Protein AF-A0A2D3RBZ7-F1 (afdb_monomer_lite)

pLDDT: mean 88.65, std 9.47, range [52.91, 95.38]

Sequence (77 aa):
MPTKRSALAALKRLETEKAALAEKQRTLEQNAALEIGQIFLGSGIESFTPKNLKRIAIALGAMGESDALARLGIAEN

Secondary structure (DSSP, 8-state):
---HHHHHHHHHHHHHHHHHHHHHHHHHHHHHHHHHHHHHTTSSGGGS-HHHHHHHHHHHHHH-HHHHHHHTT----

Structure (mmCIF, N/CA/C/O backbone):
data_AF-A0A2D3RBZ7-F1
#
_entry.id   AF-A0A2D3RBZ7-F1
#
loop_
_atom_site.group_PDB
_atom_site.id
_atom_site.type_symbol
_atom_site.label_atom_id
_atom_site.label_alt_id
_atom_site.label_comp_id
_atom_site.label_asym_id
_atom_site.label_entity_id
_atom_site.label_seq_id
_atom_site.pdbx_PDB_ins_code
_atom_site.Cartn_x
_atom_site.Cartn_y
_atom_site.Cartn_z
_atom_site.occupancy
_atom_site.B_iso_or_equiv
_atom_site.auth_seq_id
_atom_site.auth_comp_id
_atom_site.auth_asym_id
_atom_site.auth_atom_id
_atom_site.pdbx_PDB_model_num
ATOM 1 N N . MET A 1 1 ? 29.985 -19.508 -32.264 1.00 52.91 1 MET A N 1
ATOM 2 C CA . MET A 1 1 ? 30.400 -18.823 -31.018 1.00 52.91 1 MET A CA 1
ATOM 3 C C . MET A 1 1 ? 29.733 -17.455 -30.953 1.00 52.91 1 MET A C 1
ATOM 5 O O . MET A 1 1 ? 29.722 -16.790 -31.986 1.00 52.91 1 MET A O 1
ATOM 9 N N . PRO A 1 2 ? 29.171 -17.025 -29.808 1.00 60.03 2 PRO A N 1
ATOM 10 C CA . PRO A 1 2 ? 28.663 -15.662 -29.664 1.00 60.03 2 PRO A CA 1
ATOM 11 C C . PRO A 1 2 ? 29.832 -14.679 -29.801 1.00 60.03 2 PRO A C 1
ATOM 13 O O . PRO A 1 2 ? 30.898 -14.895 -29.226 1.00 60.03 2 PRO A O 1
ATOM 16 N N . THR A 1 3 ? 29.672 -13.623 -30.594 1.00 66.12 3 THR A N 1
ATOM 17 C CA . THR A 1 3 ? 30.722 -12.616 -30.802 1.00 66.12 3 THR A CA 1
ATOM 18 C C . THR A 1 3 ? 30.657 -11.554 -29.700 1.00 66.12 3 THR A C 1
ATOM 20 O O . THR A 1 3 ? 29.597 -11.306 -29.133 1.00 66.12 3 THR A O 1
ATOM 23 N N . LYS A 1 4 ? 31.761 -10.853 -29.396 1.00 68.31 4 LYS A N 1
ATOM 24 C CA . LYS A 1 4 ? 31.765 -9.752 -28.398 1.00 68.31 4 LYS A CA 1
ATOM 25 C C . LYS A 1 4 ? 30.643 -8.719 -28.638 1.00 68.31 4 LYS A C 1
ATOM 27 O O . LYS A 1 4 ? 30.095 -8.160 -27.693 1.00 68.31 4 LYS A O 1
ATO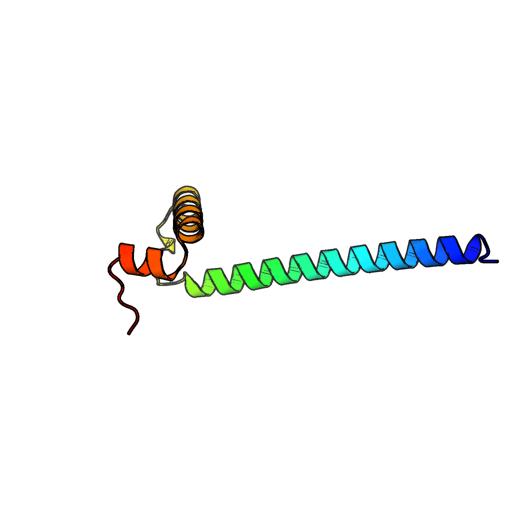M 32 N N . ARG A 1 5 ? 30.245 -8.526 -29.902 1.00 68.94 5 ARG A N 1
ATOM 33 C CA . ARG A 1 5 ? 29.141 -7.651 -30.325 1.00 68.94 5 ARG A CA 1
ATOM 34 C C . ARG A 1 5 ? 27.759 -8.163 -29.884 1.00 68.94 5 ARG A C 1
ATOM 36 O O . ARG A 1 5 ? 26.902 -7.344 -29.569 1.00 68.94 5 ARG A O 1
ATOM 43 N N . SER A 1 6 ? 27.543 -9.481 -29.804 1.00 78.06 6 SER A N 1
ATOM 44 C CA . SER A 1 6 ? 26.285 -10.063 -29.308 1.00 78.06 6 SER A CA 1
ATOM 45 C C . SER A 1 6 ? 26.159 -9.977 -27.785 1.00 78.06 6 SER A C 1
ATOM 47 O O . SER A 1 6 ? 25.058 -9.769 -27.287 1.00 78.06 6 SER A O 1
ATOM 49 N N . ALA A 1 7 ? 27.272 -10.069 -27.049 1.00 83.06 7 ALA A N 1
ATOM 50 C CA . ALA A 1 7 ? 27.284 -9.891 -25.594 1.00 83.06 7 ALA A CA 1
ATOM 51 C C . ALA A 1 7 ? 26.959 -8.442 -25.187 1.00 83.06 7 ALA A C 1
ATOM 53 O O . ALA A 1 7 ? 26.136 -8.221 -24.304 1.00 83.06 7 ALA A O 1
ATOM 54 N N . LEU A 1 8 ? 27.526 -7.452 -25.886 1.00 85.81 8 LEU A N 1
ATOM 55 C CA . LEU A 1 8 ? 27.203 -6.036 -25.664 1.00 85.81 8 LEU A CA 1
ATOM 56 C C . LEU A 1 8 ? 25.748 -5.705 -26.020 1.00 85.81 8 LEU A C 1
ATOM 58 O O . LEU A 1 8 ? 25.092 -4.950 -25.308 1.00 85.81 8 LEU A O 1
ATOM 62 N N . ALA A 1 9 ? 25.220 -6.289 -27.100 1.00 87.31 9 ALA A N 1
ATOM 63 C CA . ALA A 1 9 ? 23.816 -6.1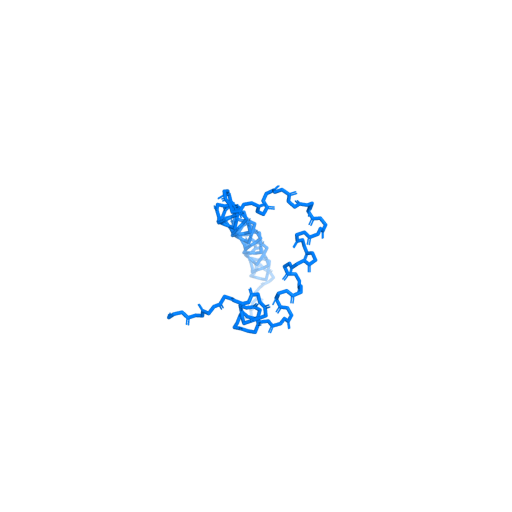21 -27.464 1.00 87.31 9 ALA A CA 1
ATOM 64 C C . ALA A 1 9 ? 22.871 -6.732 -26.415 1.00 87.31 9 ALA A C 1
ATOM 66 O O . ALA A 1 9 ? 21.854 -6.125 -26.088 1.00 87.31 9 ALA A O 1
ATOM 67 N N . ALA A 1 10 ? 23.213 -7.903 -25.868 1.00 88.31 10 ALA A N 1
ATOM 68 C CA . ALA A 1 10 ? 22.457 -8.530 -24.787 1.00 88.31 10 ALA A CA 1
ATOM 69 C C . ALA A 1 10 ? 22.506 -7.698 -23.495 1.00 88.31 10 ALA A C 1
ATOM 71 O O . ALA A 1 10 ? 21.468 -7.491 -22.873 1.00 88.31 10 ALA A O 1
ATOM 72 N N . LEU A 1 11 ? 23.676 -7.156 -23.139 1.00 88.94 11 LEU A N 1
ATOM 73 C CA . LEU A 1 11 ? 23.826 -6.276 -21.979 1.00 88.94 11 LEU A CA 1
ATOM 74 C C . LEU A 1 11 ? 22.959 -5.019 -22.115 1.00 88.94 11 LEU A C 1
ATOM 76 O O . LEU A 1 11 ? 22.188 -4.707 -21.213 1.00 88.94 11 LEU A O 1
ATOM 80 N N . LYS A 1 12 ? 23.004 -4.358 -23.277 1.00 91.44 12 LYS A N 1
ATOM 81 C CA . LYS A 1 12 ? 22.193 -3.165 -23.543 1.00 91.44 12 LYS A CA 1
ATOM 82 C C . LYS A 1 12 ? 20.691 -3.455 -23.452 1.00 91.44 12 LYS A C 1
ATOM 84 O O . LYS A 1 12 ? 19.950 -2.645 -22.909 1.00 91.44 12 LYS A O 1
ATOM 89 N N . ARG A 1 13 ? 20.234 -4.613 -23.948 1.00 89.94 13 ARG A N 1
ATOM 90 C CA . ARG A 1 13 ? 18.830 -5.046 -23.803 1.00 89.94 13 ARG A CA 1
ATOM 91 C C . ARG A 1 13 ? 18.446 -5.222 -22.336 1.00 89.94 13 ARG A C 1
ATOM 93 O O . ARG A 1 13 ? 17.434 -4.679 -21.907 1.00 89.94 13 ARG A O 1
ATOM 100 N N . LEU A 1 14 ? 19.288 -5.892 -21.556 1.00 91.06 14 LEU A N 1
ATOM 101 C CA . LEU A 1 14 ? 19.040 -6.118 -20.135 1.00 91.06 14 LEU A CA 1
ATOM 102 C C . LEU A 1 14 ? 19.007 -4.806 -19.333 1.00 91.06 14 LEU A C 1
ATOM 104 O O . LEU A 1 14 ? 18.190 -4.653 -18.430 1.00 91.06 14 LEU A O 1
ATOM 108 N N . GLU A 1 15 ? 19.848 -3.831 -19.680 1.00 93.44 15 GLU A N 1
ATOM 109 C CA . GLU A 1 15 ? 19.792 -2.481 -19.105 1.00 93.44 15 GLU A CA 1
ATOM 110 C C . GLU A 1 15 ? 18.478 -1.768 -19.448 1.00 93.44 15 GLU A C 1
ATOM 112 O O . GLU A 1 15 ? 17.845 -1.193 -18.561 1.00 93.44 15 GLU A O 1
ATOM 117 N N . THR A 1 16 ? 18.020 -1.853 -20.702 1.00 93.38 16 THR A N 1
ATOM 118 C CA . THR A 1 16 ? 16.728 -1.267 -21.093 1.00 93.38 16 THR A CA 1
ATOM 119 C C . THR A 1 16 ? 15.540 -1.943 -20.411 1.00 93.38 16 THR A C 1
ATOM 121 O O . THR A 1 16 ? 14.611 -1.262 -19.984 1.00 93.38 16 THR A O 1
ATOM 124 N N . GLU A 1 17 ? 15.581 -3.265 -20.248 1.00 92.88 17 GLU A N 1
ATOM 125 C CA . GLU A 1 17 ? 14.539 -4.024 -19.555 1.00 92.88 17 GLU A CA 1
ATOM 126 C C . GLU A 1 17 ? 14.496 -3.682 -18.063 1.00 92.88 17 GLU A C 1
ATOM 128 O O . GLU A 1 17 ? 13.413 -3.487 -17.516 1.00 92.88 17 GLU A O 1
ATOM 133 N N . LYS A 1 18 ? 15.656 -3.519 -17.413 1.00 93.44 18 LYS A N 1
ATOM 134 C CA . LYS A 1 18 ? 15.735 -3.048 -16.022 1.00 93.44 18 LYS A CA 1
ATOM 135 C C . LYS A 1 18 ? 15.127 -1.661 -15.851 1.00 93.44 18 LYS A C 1
ATOM 137 O O . LYS A 1 18 ? 14.362 -1.455 -14.913 1.00 93.44 18 LYS A O 1
ATOM 142 N N . ALA A 1 19 ? 15.441 -0.729 -16.749 1.00 93.75 19 ALA A N 1
ATOM 143 C CA . ALA A 1 19 ? 14.869 0.614 -16.708 1.00 93.75 19 ALA A CA 1
ATOM 144 C C . ALA A 1 19 ? 13.342 0.581 -16.892 1.00 93.75 19 ALA A C 1
ATOM 146 O O . ALA A 1 19 ? 12.613 1.213 -16.131 1.00 93.75 19 ALA A O 1
ATOM 147 N N . ALA A 1 20 ? 12.849 -0.216 -17.846 1.00 93.88 20 ALA A N 1
ATOM 148 C CA . ALA A 1 20 ? 11.416 -0.385 -18.073 1.00 93.88 20 ALA A CA 1
ATOM 149 C C . ALA A 1 20 ? 10.702 -1.040 -16.877 1.00 93.88 20 ALA A C 1
ATOM 151 O O . ALA A 1 20 ? 9.581 -0.658 -16.544 1.00 93.88 20 ALA A O 1
ATOM 152 N N . LEU A 1 21 ? 11.337 -2.015 -16.218 1.00 94.81 21 LEU A N 1
ATOM 153 C CA . LEU A 1 21 ? 10.788 -2.661 -15.028 1.00 94.81 21 LEU A CA 1
ATOM 154 C C . LEU A 1 21 ? 10.729 -1.698 -13.838 1.00 94.81 21 LEU A C 1
ATOM 156 O O . LEU A 1 21 ? 9.724 -1.675 -13.133 1.00 94.81 21 LEU A O 1
ATOM 160 N N . ALA A 1 22 ? 11.768 -0.884 -13.643 1.00 94.62 22 ALA A N 1
ATOM 161 C CA . ALA A 1 22 ? 11.796 0.125 -12.589 1.00 94.62 22 ALA A CA 1
ATOM 162 C C . ALA A 1 22 ? 10.674 1.161 -12.763 1.00 94.62 22 ALA A C 1
ATOM 164 O O . ALA A 1 22 ? 9.994 1.496 -11.795 1.00 94.62 22 ALA A O 1
ATOM 165 N N . GLU A 1 23 ? 10.429 1.615 -13.995 1.00 94.69 23 GLU A N 1
ATOM 166 C CA . GLU A 1 23 ? 9.336 2.551 -14.268 1.00 94.69 23 GLU A CA 1
ATOM 167 C C . GLU A 1 23 ? 7.967 1.911 -14.012 1.00 94.69 23 GLU A C 1
ATOM 169 O O . GLU A 1 23 ? 7.129 2.496 -13.330 1.00 94.69 23 GLU A O 1
ATOM 174 N N . LYS A 1 24 ? 7.762 0.664 -14.462 1.00 95.19 24 LYS A N 1
ATOM 175 C CA . LYS A 1 24 ? 6.529 -0.083 -14.169 1.00 95.19 24 LYS A CA 1
ATOM 176 C C . LYS A 1 24 ? 6.292 -0.235 -12.670 1.00 95.19 24 LYS A C 1
ATOM 178 O O . LYS A 1 24 ? 5.174 -0.015 -12.217 1.00 95.19 24 LYS A O 1
ATOM 183 N N . GLN A 1 25 ? 7.328 -0.585 -11.908 1.00 94.56 25 GLN A N 1
ATOM 184 C CA . GLN A 1 25 ? 7.242 -0.710 -10.454 1.00 94.56 25 GLN A CA 1
ATOM 185 C C . GLN A 1 25 ? 6.798 0.612 -9.821 1.00 94.56 25 GLN A C 1
ATOM 187 O O . GLN A 1 25 ? 5.863 0.631 -9.025 1.00 94.56 25 GLN A O 1
ATOM 192 N N . ARG A 1 26 ? 7.402 1.728 -10.240 1.00 94.94 26 ARG A N 1
ATOM 193 C CA . ARG A 1 26 ? 7.042 3.061 -9.755 1.00 94.94 26 ARG A CA 1
ATOM 194 C C . ARG A 1 26 ? 5.587 3.418 -10.065 1.00 94.94 26 ARG A C 1
ATOM 196 O O . ARG A 1 26 ? 4.897 3.941 -9.195 1.00 94.94 26 ARG A O 1
ATOM 203 N N . THR A 1 27 ? 5.106 3.137 -11.277 1.00 94.44 27 THR A N 1
ATOM 204 C CA . THR A 1 27 ? 3.700 3.370 -11.644 1.00 94.44 27 THR A CA 1
ATOM 205 C C . THR A 1 27 ? 2.753 2.517 -10.803 1.00 94.44 27 THR A C 1
ATOM 207 O O . THR A 1 27 ? 1.732 3.014 -10.335 1.00 94.44 27 THR A O 1
ATOM 210 N N . LEU A 1 28 ? 3.089 1.245 -10.572 1.00 94.38 28 LEU A N 1
ATOM 211 C CA . LEU A 1 28 ? 2.280 0.356 -9.737 1.00 94.38 28 LEU A CA 1
ATOM 212 C C . LEU A 1 28 ? 2.216 0.843 -8.286 1.00 94.38 28 LEU A C 1
ATOM 214 O O . LEU A 1 28 ? 1.134 0.876 -7.710 1.00 94.38 28 LEU A O 1
ATOM 218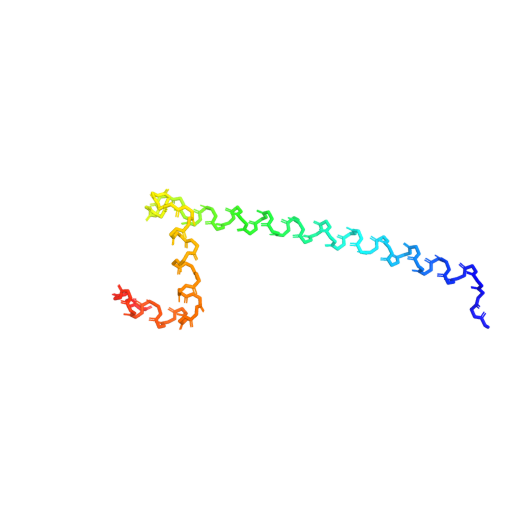 N N . GLU A 1 29 ? 3.338 1.283 -7.717 1.00 93.62 29 GLU A N 1
ATOM 219 C CA . GLU A 1 29 ? 3.380 1.860 -6.369 1.00 93.62 29 GLU A CA 1
ATOM 220 C C . GLU A 1 29 ? 2.534 3.133 -6.259 1.00 93.62 29 GLU A C 1
ATOM 222 O O . GLU A 1 29 ? 1.815 3.316 -5.278 1.00 93.62 29 GLU A O 1
ATOM 227 N N . GLN A 1 30 ? 2.575 3.998 -7.277 1.00 94.69 30 GLN A N 1
ATOM 228 C CA . GLN A 1 30 ? 1.742 5.201 -7.330 1.00 94.69 30 GLN A CA 1
ATOM 229 C C . GLN A 1 30 ? 0.254 4.859 -7.405 1.00 94.69 30 GLN A C 1
ATOM 231 O O . GLN A 1 30 ? -0.540 5.433 -6.662 1.00 94.69 30 GLN A O 1
ATOM 236 N N . ASN A 1 31 ? -0.123 3.906 -8.258 1.00 92.88 31 ASN A N 1
ATOM 237 C CA . ASN A 1 31 ? -1.510 3.470 -8.388 1.00 92.88 31 ASN A CA 1
ATOM 238 C C . ASN A 1 31 ? -2.020 2.829 -7.091 1.00 92.88 31 ASN A C 1
ATOM 240 O O . ASN A 1 31 ? -3.103 3.179 -6.634 1.00 92.88 31 ASN A O 1
ATOM 244 N N . ALA A 1 32 ? -1.217 1.973 -6.453 1.00 91.50 32 ALA A N 1
ATOM 245 C CA . ALA A 1 32 ? -1.558 1.374 -5.165 1.00 91.50 32 ALA A CA 1
ATOM 246 C C . ALA A 1 32 ? -1.716 2.436 -4.063 1.00 91.50 32 ALA A C 1
ATOM 248 O O . ALA A 1 32 ? -2.645 2.371 -3.263 1.00 91.50 32 ALA A O 1
ATOM 249 N N . ALA A 1 33 ? -0.844 3.449 -4.033 1.00 91.25 33 ALA A N 1
ATOM 250 C CA . ALA A 1 33 ? -0.964 4.554 -3.085 1.00 91.25 33 ALA A CA 1
ATOM 251 C C . ALA A 1 33 ? -2.250 5.371 -3.302 1.00 91.25 33 ALA A C 1
ATOM 253 O O . ALA A 1 33 ? -2.877 5.785 -2.326 1.00 91.25 33 ALA A O 1
ATOM 254 N N . LEU A 1 34 ? -2.657 5.585 -4.559 1.00 92.88 34 LEU A N 1
ATOM 255 C CA . LEU A 1 34 ? -3.914 6.259 -4.890 1.00 92.88 34 LEU A CA 1
ATOM 256 C C . LEU A 1 34 ? -5.132 5.435 -4.466 1.00 92.88 34 LEU A C 1
ATOM 258 O O . LEU A 1 34 ? -6.034 5.983 -3.840 1.00 92.88 34 LEU A O 1
ATOM 262 N N . GLU A 1 35 ? -5.143 4.137 -4.762 1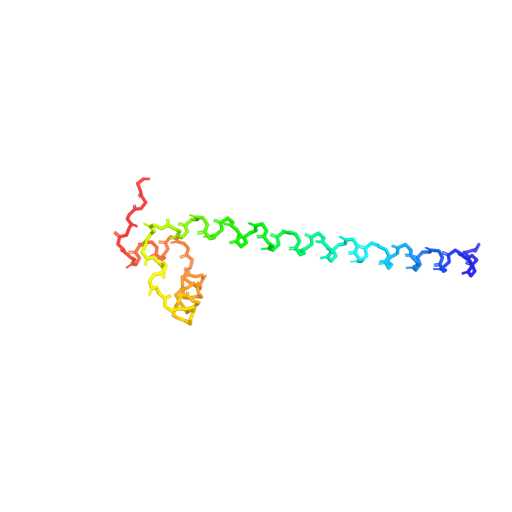.00 92.06 35 GLU A N 1
ATOM 263 C CA . GLU A 1 35 ? -6.235 3.227 -4.402 1.00 92.06 35 GLU A CA 1
ATOM 264 C C . GLU A 1 35 ? -6.413 3.136 -2.880 1.00 92.06 35 GLU A C 1
ATOM 266 O O . GLU A 1 35 ? -7.504 3.375 -2.362 1.00 92.06 35 GLU A O 1
ATOM 271 N N . ILE A 1 36 ? -5.324 2.905 -2.139 1.00 89.81 36 ILE A N 1
ATOM 272 C CA . ILE A 1 36 ? -5.348 2.886 -0.668 1.00 89.81 36 ILE A CA 1
ATOM 273 C C . ILE A 1 36 ? -5.795 4.247 -0.119 1.00 89.81 36 ILE A C 1
ATOM 275 O O . ILE A 1 36 ? -6.584 4.313 0.824 1.00 89.81 36 ILE A O 1
ATOM 279 N N . GLY A 1 37 ? -5.326 5.343 -0.721 1.00 89.56 37 GLY A N 1
ATOM 280 C CA . GLY A 1 37 ? -5.757 6.690 -0.363 1.00 89.56 37 GLY A CA 1
ATOM 281 C C . GLY A 1 37 ? -7.267 6.876 -0.514 1.00 89.56 37 GLY A C 1
ATOM 282 O O . GLY A 1 37 ? -7.902 7.406 0.393 1.00 89.56 37 GLY A O 1
ATOM 283 N N . GLN A 1 38 ? -7.853 6.399 -1.616 1.00 91.25 38 GLN A N 1
ATOM 284 C CA . GLN A 1 38 ? -9.299 6.458 -1.852 1.00 91.25 38 GLN A CA 1
ATOM 285 C C . GLN A 1 38 ? -10.095 5.639 -0.833 1.00 91.25 38 GLN A C 1
ATOM 287 O O . GLN A 1 38 ? -11.128 6.115 -0.373 1.00 91.25 38 GLN A O 1
ATOM 292 N N . ILE A 1 39 ? -9.603 4.461 -0.440 1.00 90.88 39 ILE A N 1
ATOM 293 C CA . ILE A 1 39 ? -10.233 3.625 0.596 1.00 90.88 39 ILE A CA 1
ATOM 294 C C . ILE A 1 39 ? -10.252 4.344 1.952 1.00 90.88 39 ILE A C 1
ATOM 296 O O . ILE A 1 39 ? -11.214 4.227 2.708 1.00 90.88 39 ILE A O 1
ATOM 300 N N . PHE A 1 40 ? -9.198 5.097 2.276 1.00 90.56 40 PHE A N 1
ATOM 301 C CA . PHE A 1 40 ? -9.106 5.797 3.557 1.00 90.56 40 PHE A CA 1
ATOM 302 C C . PHE A 1 40 ? -9.926 7.086 3.631 1.00 90.56 40 PHE A C 1
ATOM 304 O O . PHE A 1 40 ? -10.301 7.478 4.735 1.00 90.56 40 PHE A O 1
ATOM 311 N N . LEU A 1 41 ? -10.224 7.747 2.513 1.00 88.56 41 LEU A N 1
ATOM 312 C CA . LEU A 1 41 ? -10.989 8.995 2.524 1.00 88.56 41 LEU A CA 1
ATOM 313 C C . LEU A 1 41 ? -12.395 8.799 3.110 1.00 88.56 41 LEU A C 1
ATOM 315 O O . LEU A 1 41 ? -13.177 7.986 2.628 1.00 88.56 41 LEU A O 1
ATOM 319 N N . GLY A 1 42 ? -12.731 9.586 4.136 1.00 87.50 42 GLY A N 1
ATOM 320 C CA . GLY A 1 42 ? -14.042 9.545 4.788 1.00 87.50 42 GLY A CA 1
ATOM 321 C C . GLY A 1 42 ? -14.226 8.370 5.752 1.00 87.50 42 GLY A C 1
ATOM 322 O O . GLY A 1 42 ? -15.312 8.208 6.304 1.00 87.50 42 GLY A O 1
ATOM 323 N N . SER A 1 43 ? -13.178 7.570 5.984 1.00 88.19 43 SER A N 1
ATOM 324 C CA . SER A 1 43 ? -13.182 6.479 6.970 1.00 88.19 43 SER A CA 1
ATOM 325 C C . SER A 1 43 ? -12.842 6.951 8.392 1.00 88.19 43 SER A C 1
ATOM 327 O O . SER A 1 43 ? -12.936 6.179 9.345 1.00 88.19 43 SER A O 1
ATOM 329 N N . GLY A 1 44 ? -12.408 8.205 8.555 1.00 86.94 44 GLY A N 1
ATOM 330 C CA . GLY A 1 44 ? -11.886 8.751 9.808 1.00 86.94 44 GLY A CA 1
ATOM 331 C C . GLY A 1 44 ? -10.414 8.402 10.067 1.00 86.94 44 GLY A C 1
ATOM 332 O O . GLY A 1 44 ? -9.783 9.044 10.915 1.00 86.94 44 GLY A O 1
ATOM 333 N N . ILE A 1 45 ? -9.831 7.454 9.317 1.00 89.25 45 ILE A N 1
ATOM 334 C CA . ILE A 1 45 ? -8.396 7.117 9.354 1.00 89.25 45 ILE A CA 1
ATOM 335 C C . ILE A 1 45 ? -7.531 8.322 8.967 1.00 89.25 45 ILE A C 1
ATOM 337 O O . ILE A 1 45 ? -6.410 8.451 9.458 1.00 89.25 45 ILE A O 1
ATOM 341 N N . GLU A 1 46 ? -8.046 9.257 8.166 1.00 87.38 46 GLU A N 1
ATOM 342 C CA . GLU A 1 46 ? -7.361 10.503 7.812 1.00 87.38 46 GLU A CA 1
ATOM 343 C C . GLU A 1 46 ? -6.983 11.374 9.025 1.00 87.38 46 GLU A C 1
ATOM 345 O O . GLU A 1 46 ? -6.060 12.182 8.939 1.00 87.38 46 GLU A O 1
ATOM 350 N N . SER A 1 47 ? -7.650 11.195 10.172 1.00 91.25 47 SER A N 1
ATOM 351 C CA . SER A 1 47 ? -7.318 11.899 11.419 1.00 91.25 47 SER A CA 1
ATOM 352 C C . SER A 1 47 ? -6.098 11.315 12.147 1.00 91.25 47 SER A C 1
ATOM 354 O O . SER A 1 47 ? -5.579 11.911 13.096 1.00 91.25 47 SER A O 1
ATOM 356 N N . PHE A 1 48 ? -5.618 10.143 11.724 1.00 91.75 48 PHE A N 1
ATOM 357 C CA . PHE A 1 48 ? -4.535 9.436 12.391 1.00 91.75 48 PHE A CA 1
ATOM 358 C C . PHE A 1 48 ? -3.195 10.020 11.954 1.00 91.75 48 PHE A C 1
ATOM 360 O O . PHE A 1 48 ? -2.962 10.339 10.790 1.00 91.75 48 PHE A O 1
ATOM 367 N N . THR A 1 49 ? -2.243 10.103 12.886 1.00 93.69 49 THR A N 1
ATOM 368 C CA . THR A 1 49 ? -0.880 10.491 12.506 1.00 93.69 49 THR A CA 1
ATOM 369 C C . THR A 1 49 ? -0.254 9.408 11.618 1.00 93.69 49 THR A C 1
ATOM 371 O O . THR A 1 49 ? -0.438 8.218 11.902 1.00 93.69 49 THR A O 1
ATOM 374 N N . PRO A 1 50 ? 0.575 9.766 10.616 1.00 90.62 50 PRO A N 1
ATOM 375 C CA . PRO A 1 50 ? 1.225 8.785 9.741 1.00 90.62 50 PRO A CA 1
ATOM 376 C C . PRO A 1 50 ? 1.998 7.705 10.510 1.00 90.62 50 PRO A C 1
ATOM 378 O O . PRO A 1 50 ? 1.999 6.530 10.146 1.00 90.62 50 PRO A O 1
ATOM 381 N N . LYS A 1 51 ? 2.623 8.090 11.631 1.00 94.31 51 LYS A N 1
ATOM 382 C CA . LYS A 1 51 ? 3.336 7.174 12.528 1.00 94.31 51 LYS A CA 1
ATOM 383 C C . LYS A 1 51 ? 2.404 6.120 13.125 1.00 94.31 51 LYS A C 1
ATOM 385 O O . LYS A 1 51 ? 2.756 4.942 13.135 1.00 94.31 51 LYS A O 1
ATOM 390 N N . ASN A 1 52 ? 1.250 6.528 13.649 1.00 93.12 52 ASN A N 1
ATOM 391 C CA . ASN A 1 52 ? 0.315 5.600 14.281 1.00 93.12 52 ASN A CA 1
ATOM 392 C C . ASN A 1 52 ? -0.426 4.762 13.242 1.00 93.12 52 ASN A C 1
ATOM 394 O O . ASN A 1 52 ? -0.564 3.562 13.453 1.00 93.12 52 ASN A O 1
ATOM 398 N N . LEU A 1 53 ? -0.792 5.346 12.098 1.00 92.50 53 LEU A N 1
ATOM 399 C CA . LEU A 1 53 ? -1.386 4.608 10.987 1.00 92.50 53 LEU A CA 1
ATOM 400 C C . LEU A 1 53 ? -0.459 3.488 10.501 1.00 92.50 53 LEU A C 1
ATOM 402 O O . LEU A 1 53 ? -0.879 2.340 10.389 1.00 92.50 53 LEU A O 1
ATOM 406 N N . LYS A 1 54 ? 0.837 3.780 10.330 1.00 93.62 54 LYS A N 1
ATOM 407 C CA . LYS A 1 54 ? 1.834 2.761 9.977 1.00 93.62 54 LYS A CA 1
ATOM 408 C C . LYS A 1 54 ? 1.931 1.652 11.028 1.00 93.62 54 LYS A C 1
ATOM 410 O O . LYS A 1 54 ? 2.027 0.483 10.672 1.00 93.62 54 LYS A O 1
ATOM 415 N N . ARG A 1 55 ? 1.914 1.995 12.320 1.00 95.19 55 ARG A N 1
ATOM 416 C CA . ARG A 1 55 ? 1.956 0.996 13.404 1.00 95.19 55 ARG A CA 1
ATOM 417 C C . ARG A 1 55 ? 0.724 0.097 13.396 1.00 95.19 55 ARG A C 1
ATOM 419 O O . ARG A 1 55 ? 0.874 -1.101 13.597 1.00 95.19 55 ARG A O 1
ATOM 426 N N . ILE A 1 56 ? -0.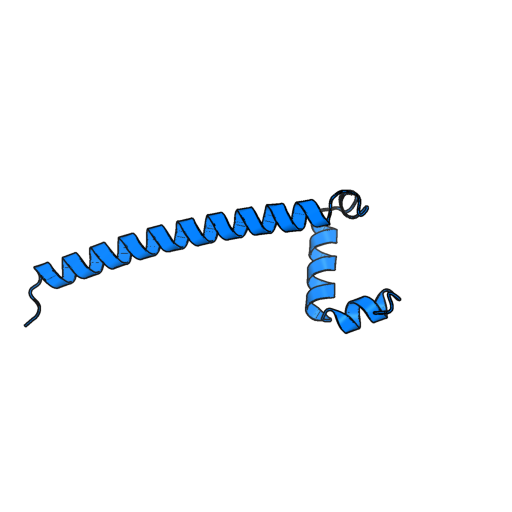452 0.669 13.150 1.00 93.00 56 ILE A N 1
ATOM 427 C CA . ILE A 1 56 ? -1.706 -0.078 13.037 1.00 93.00 56 ILE A CA 1
ATOM 428 C C . ILE A 1 56 ? -1.649 -1.008 11.829 1.00 93.00 56 ILE A C 1
ATOM 430 O O . ILE A 1 56 ? -1.858 -2.200 11.998 1.00 93.00 56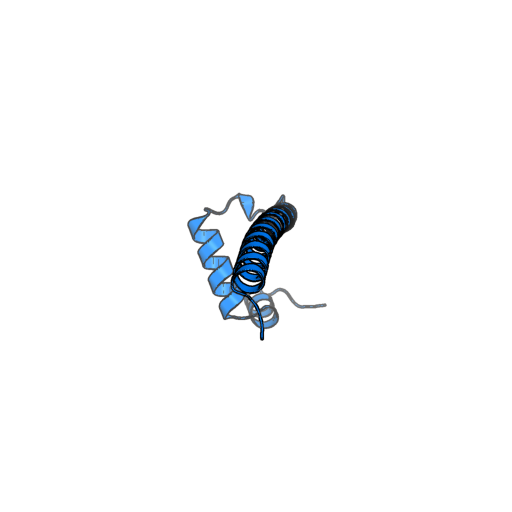 ILE A O 1
ATOM 434 N N . ALA A 1 57 ? -1.269 -0.509 10.651 1.00 92.19 57 ALA A N 1
ATOM 435 C CA . ALA A 1 57 ? -1.145 -1.331 9.447 1.00 92.19 57 ALA A CA 1
ATOM 436 C C . ALA A 1 57 ? -0.177 -2.514 9.639 1.00 92.19 57 ALA A C 1
ATOM 438 O O . ALA A 1 57 ? -0.495 -3.637 9.262 1.00 92.19 57 ALA A O 1
ATOM 439 N N . ILE A 1 58 ? 0.975 -2.290 10.287 1.00 95.12 58 ILE A N 1
ATOM 440 C CA . ILE A 1 58 ? 1.930 -3.362 10.615 1.00 95.12 58 ILE A CA 1
ATOM 441 C C . ILE A 1 58 ? 1.317 -4.373 11.590 1.00 95.12 58 ILE A C 1
ATOM 443 O O . ILE A 1 58 ? 1.481 -5.575 11.400 1.00 95.12 58 ILE A O 1
ATOM 447 N N . ALA A 1 59 ? 0.626 -3.902 12.631 1.00 94.88 59 ALA A N 1
ATOM 448 C CA . ALA A 1 59 ? 0.007 -4.778 13.621 1.00 94.88 59 ALA A CA 1
ATOM 449 C C . ALA A 1 59 ? -1.111 -5.634 13.004 1.00 94.88 59 ALA A C 1
ATOM 451 O O . ALA A 1 59 ? -1.124 -6.842 13.216 1.00 94.88 59 ALA A O 1
ATOM 452 N N . LEU A 1 60 ? -1.990 -5.029 12.199 1.00 93.00 60 LEU A N 1
ATOM 453 C CA . LEU A 1 60 ? -3.051 -5.736 11.477 1.00 93.00 60 LEU A CA 1
ATOM 454 C C . LEU A 1 60 ? -2.457 -6.761 10.500 1.00 93.00 60 LEU A C 1
ATOM 456 O O . LEU A 1 60 ? -2.865 -7.917 10.501 1.00 93.00 60 LEU A O 1
ATOM 460 N N . GLY A 1 61 ? -1.434 -6.376 9.731 1.00 92.81 61 GLY A N 1
ATOM 461 C CA . GLY A 1 61 ? -0.762 -7.283 8.797 1.00 92.81 61 GLY A CA 1
ATOM 462 C C . GLY A 1 61 ? -0.070 -8.468 9.478 1.00 92.81 61 GLY A C 1
ATOM 463 O O . GLY A 1 61 ? -0.051 -9.560 8.923 1.00 92.81 61 GLY A O 1
ATOM 464 N N . ALA A 1 62 ? 0.467 -8.280 10.688 1.00 95.38 62 ALA A N 1
ATOM 465 C CA . ALA A 1 62 ? 1.071 -9.363 11.466 1.00 95.38 62 ALA A CA 1
ATOM 466 C C . ALA A 1 62 ? 0.036 -10.339 12.053 1.00 95.38 62 ALA A C 1
ATOM 468 O O . ALA A 1 62 ? 0.374 -11.492 12.305 1.00 95.38 62 ALA A O 1
ATOM 469 N N . MET A 1 63 ? -1.195 -9.876 12.289 1.00 93.56 63 MET A N 1
ATOM 470 C CA . MET A 1 63 ? -2.297 -10.706 12.782 1.00 93.56 63 MET A CA 1
ATOM 471 C C . MET A 1 63 ? -3.014 -11.465 11.661 1.00 93.56 63 MET A C 1
ATOM 473 O O . MET A 1 63 ? -3.520 -12.552 11.901 1.00 93.56 63 MET A O 1
ATOM 477 N N . GLY A 1 64 ? -3.041 -10.915 10.446 1.00 93.44 64 GLY A N 1
ATOM 478 C CA . GLY A 1 64 ? -3.880 -11.427 9.364 1.00 93.44 64 GLY A CA 1
ATOM 479 C C . GLY A 1 64 ? -5.308 -10.878 9.438 1.00 93.44 64 GLY A C 1
ATOM 480 O O . GLY A 1 64 ? -5.763 -10.413 10.481 1.00 93.44 64 GLY A O 1
ATOM 481 N N . GLU A 1 65 ? -6.002 -10.890 8.300 1.00 91.75 65 GLU A N 1
ATOM 482 C CA . GLU A 1 65 ? -7.275 -10.183 8.108 1.00 91.75 65 GLU A CA 1
ATOM 483 C C . GLU A 1 65 ? -8.394 -10.700 9.020 1.00 91.75 65 GLU A C 1
ATOM 485 O O . GLU A 1 65 ? -8.943 -9.924 9.800 1.00 91.75 65 GLU A O 1
ATOM 490 N N . SER A 1 66 ? -8.674 -12.005 9.007 1.00 91.25 66 SER A N 1
ATOM 491 C CA . SER A 1 66 ? -9.772 -12.586 9.793 1.00 91.25 66 SER A CA 1
ATOM 492 C C . SER A 1 66 ? -9.578 -12.404 11.305 1.00 91.25 66 SER A C 1
ATOM 494 O O . SER A 1 66 ? -10.507 -12.009 12.011 1.00 91.25 66 SER A O 1
ATOM 496 N N . ASP A 1 67 ? -8.357 -12.608 11.810 1.00 92.69 67 ASP A N 1
ATOM 497 C CA . ASP A 1 67 ? -8.038 -12.416 13.231 1.00 92.69 67 ASP A CA 1
ATOM 498 C C . ASP A 1 67 ? -8.085 -10.934 13.632 1.00 92.69 67 ASP A C 1
ATOM 500 O O . ASP A 1 67 ? -8.511 -10.591 14.740 1.00 92.69 67 ASP A O 1
ATOM 504 N N . ALA A 1 68 ? -7.676 -10.032 12.735 1.00 93.31 68 ALA A N 1
ATOM 505 C CA . ALA A 1 68 ? -7.790 -8.595 12.941 1.00 93.31 68 ALA A CA 1
ATOM 506 C C . ALA A 1 68 ? -9.255 -8.138 13.006 1.00 93.31 68 ALA A C 1
ATOM 508 O O . ALA A 1 68 ? -9.616 -7.402 13.928 1.00 93.31 68 ALA A O 1
ATOM 509 N N . LEU A 1 69 ? -10.103 -8.600 12.083 1.00 92.75 69 LEU A N 1
ATOM 510 C CA . LEU A 1 69 ? -11.537 -8.298 12.069 1.00 92.75 69 LEU A CA 1
ATOM 511 C C . LEU A 1 69 ? -12.226 -8.825 13.333 1.00 92.75 69 LEU A C 1
ATOM 513 O O . LEU A 1 69 ? -12.899 -8.060 14.030 1.00 92.75 69 LEU A O 1
ATOM 517 N N . ALA A 1 70 ? -11.950 -10.077 13.710 1.00 92.06 70 ALA A N 1
ATOM 518 C CA . ALA A 1 70 ? -12.453 -10.667 14.946 1.00 92.06 70 ALA A CA 1
ATOM 519 C C . ALA A 1 70 ? -12.024 -9.861 16.183 1.00 92.06 70 ALA A C 1
ATOM 521 O O . ALA A 1 70 ? -12.832 -9.603 17.079 1.00 92.06 70 ALA A O 1
ATOM 522 N N . ARG A 1 71 ? -10.765 -9.401 16.233 1.00 91.38 71 ARG A N 1
ATOM 523 C CA . ARG A 1 71 ? -10.256 -8.593 17.351 1.00 91.38 71 ARG A CA 1
ATOM 524 C C . ARG A 1 71 ? -10.902 -7.214 17.436 1.00 91.38 71 ARG A C 1
ATOM 526 O O . ARG A 1 71 ? -11.073 -6.703 18.542 1.00 91.38 71 ARG A O 1
ATOM 533 N N . LEU A 1 72 ? -11.239 -6.621 16.294 1.00 90.00 72 LEU A N 1
ATOM 534 C CA . LEU A 1 72 ? -11.963 -5.353 16.209 1.00 90.00 72 LEU A CA 1
ATOM 535 C C . LEU A 1 72 ? -13.474 -5.516 16.448 1.00 90.00 72 LEU A C 1
ATOM 537 O O . LEU A 1 72 ? -14.185 -4.515 16.492 1.00 90.00 72 LEU A O 1
ATOM 541 N N . GLY A 1 73 ? -13.962 -6.746 16.645 1.00 89.62 73 GLY A N 1
ATOM 542 C CA . GLY A 1 73 ? -15.381 -7.035 16.853 1.00 89.62 73 GLY A CA 1
ATOM 543 C C . GLY A 1 73 ? -16.222 -6.868 15.587 1.00 89.62 73 GLY A C 1
ATOM 544 O O . GLY A 1 73 ? -17.435 -6.694 15.681 1.00 89.62 73 GLY A O 1
ATOM 545 N N . ILE A 1 74 ? -15.586 -6.897 14.414 1.00 87.06 74 ILE A N 1
ATOM 546 C CA . ILE A 1 74 ? -16.246 -6.822 13.114 1.00 87.06 74 ILE A CA 1
ATOM 547 C C . ILE A 1 74 ? -16.476 -8.266 12.667 1.00 87.06 74 ILE A C 1
ATOM 549 O O . ILE A 1 74 ? -15.529 -8.972 12.330 1.00 87.06 74 ILE A O 1
ATOM 553 N N . ALA A 1 75 ? -17.724 -8.729 12.732 1.00 73.00 75 ALA A N 1
ATOM 554 C CA . ALA A 1 75 ? -18.085 -10.044 12.216 1.00 73.00 75 ALA A CA 1
ATOM 555 C C . ALA A 1 75 ? -18.117 -10.003 10.681 1.00 73.00 75 ALA A C 1
ATOM 557 O O . ALA A 1 75 ? -18.750 -9.116 10.104 1.00 73.00 75 ALA A O 1
ATOM 558 N N . GLU A 1 76 ? -17.448 -10.958 10.032 1.00 61.03 76 GLU A N 1
ATOM 559 C CA . GLU A 1 76 ? -17.714 -11.274 8.626 1.00 61.03 76 GLU A CA 1
ATOM 560 C C . GLU A 1 76 ? -19.156 -11.807 8.543 1.00 61.03 76 GLU A C 1
ATOM 562 O O . GLU A 1 76 ? -19.484 -12.801 9.195 1.00 61.03 76 GLU A O 1
ATOM 567 N N . ASN A 1 77 ? -20.031 -11.097 7.822 1.00 53.59 77 ASN A N 1
ATOM 568 C CA . ASN A 1 77 ? -21.363 -11.590 7.449 1.00 53.59 77 ASN A CA 1
ATOM 569 C C . ASN A 1 77 ? -21.266 -12.481 6.212 1.00 53.59 77 ASN A C 1
ATOM 571 O O . ASN A 1 77 ? -20.549 -12.074 5.270 1.00 53.59 77 ASN A O 1
#

Radius of gyration: 21.85 Å; chains: 1; bounding box: 53×31×48 Å

Foldseek 3Di:
DDDPVNVVVVVVVVVVVVVVVVVVVVVVVVVVVVVVVVVCPPVCCVVDDPVVSVVVVVVDVVCDPVSSCVVVVNDDD